Protein AF-A0A9D1SLN0-F1 (afdb_monomer_lite)

Organism: NCBI:txid2840787

Foldseek 3Di:
DAAPAHKDWDDDDPPDPPVPDGGEIEGAGDDDDDDRHHYPHPCVNVVVVVCVVVVDDDDDDDDD

Sequence (64 aa):
MTWWTSRVWLEPAKETNTYGRDNFSIHGGWAPGSAGCIDMTSNIKNFVALFEFVGKDLIVEVKY

Structure (mmCIF, N/CA/C/O backbone):
data_AF-A0A9D1SLN0-F1
#
_entry.id   AF-A0A9D1SLN0-F1
#
loop_
_atom_site.group_PDB
_atom_site.id
_atom_site.type_symbol
_atom_site.label_atom_id
_atom_site.label_alt_id
_atom_site.label_comp_id
_atom_site.label_asym_id
_atom_site.label_entity_id
_atom_site.label_seq_id
_atom_site.pdbx_PDB_ins_code
_atom_site.Cartn_x
_atom_site.Cartn_y
_atom_site.Cartn_z
_atom_site.occupancy
_atom_site.B_iso_or_equiv
_atom_site.auth_seq_id
_atom_site.auth_comp_id
_atom_site.auth_asym_id
_atom_site.auth_atom_id
_atom_site.pdbx_PDB_model_num
ATOM 1 N N . MET A 1 1 ? 3.375 -9.186 -16.783 1.00 49.03 1 MET A N 1
ATOM 2 C CA . MET A 1 1 ? 3.559 -9.608 -15.374 1.00 49.03 1 MET A CA 1
ATOM 3 C C . MET A 1 1 ? 3.192 -8.441 -14.470 1.00 49.03 1 MET A C 1
ATOM 5 O O . MET A 1 1 ? 3.625 -7.328 -14.735 1.00 49.03 1 MET A O 1
ATOM 9 N N . THR A 1 2 ? 2.353 -8.678 -13.467 1.00 55.09 2 THR A N 1
ATOM 10 C CA . THR A 1 2 ? 1.567 -7.664 -12.738 1.00 55.09 2 THR A CA 1
ATOM 11 C C . THR A 1 2 ? 2.255 -7.047 -11.519 1.00 55.09 2 THR A C 1
ATOM 13 O O . THR A 1 2 ? 1.720 -6.082 -11.009 1.00 55.09 2 THR A O 1
ATOM 16 N N . TRP A 1 3 ? 3.394 -7.571 -11.035 1.00 53.97 3 TRP A N 1
ATOM 17 C CA . TRP A 1 3 ? 3.944 -7.211 -9.705 1.00 53.97 3 TRP A CA 1
ATOM 18 C C . TRP A 1 3 ? 5.447 -6.850 -9.692 1.00 53.97 3 TRP A C 1
ATOM 20 O O . TRP A 1 3 ? 6.046 -6.752 -8.628 1.00 53.97 3 TRP A O 1
ATOM 30 N N . TRP A 1 4 ? 6.083 -6.709 -10.862 1.00 58.59 4 TRP A N 1
ATOM 31 C CA . TRP A 1 4 ? 7.541 -6.849 -11.082 1.00 58.59 4 TRP A CA 1
ATOM 32 C C . TRP A 1 4 ? 8.478 -5.817 -10.411 1.00 58.59 4 TRP A C 1
ATOM 34 O O . TRP A 1 4 ? 9.680 -5.864 -10.652 1.00 58.59 4 TRP A O 1
ATOM 44 N N . THR A 1 5 ? 7.987 -4.881 -9.599 1.00 67.69 5 THR A N 1
ATOM 45 C CA . THR A 1 5 ? 8.827 -3.814 -9.022 1.00 67.69 5 THR A CA 1
ATOM 46 C C . THR A 1 5 ? 8.800 -3.770 -7.507 1.00 67.69 5 THR A C 1
ATOM 48 O O . THR A 1 5 ? 9.864 -3.828 -6.897 1.00 67.69 5 THR A O 1
ATOM 51 N N . SER A 1 6 ? 7.626 -3.670 -6.887 1.00 80.81 6 SER A N 1
ATOM 52 C CA . SER A 1 6 ? 7.471 -3.722 -5.429 1.00 80.81 6 SER A CA 1
ATOM 53 C C . SER A 1 6 ? 5.999 -3.929 -5.061 1.00 80.81 6 SER A C 1
ATOM 55 O O . SER A 1 6 ? 5.111 -3.696 -5.889 1.00 80.81 6 SER A O 1
ATOM 57 N N . ARG A 1 7 ? 5.743 -4.351 -3.818 1.00 85.56 7 ARG A N 1
ATOM 58 C CA . ARG A 1 7 ? 4.397 -4.542 -3.269 1.00 85.56 7 ARG A CA 1
ATOM 59 C C . ARG A 1 7 ? 4.351 -4.113 -1.806 1.00 85.56 7 ARG A C 1
ATOM 61 O O . ARG A 1 7 ? 5.207 -4.530 -1.032 1.00 85.56 7 ARG A O 1
ATOM 68 N N . VAL A 1 8 ? 3.316 -3.362 -1.447 1.00 88.25 8 VAL A N 1
ATOM 69 C CA . VAL A 1 8 ? 2.981 -2.981 -0.069 1.00 88.25 8 VAL A CA 1
ATOM 70 C C . VAL A 1 8 ? 1.577 -3.487 0.234 1.00 88.25 8 VAL A C 1
ATOM 72 O O . VAL A 1 8 ? 0.648 -3.215 -0.524 1.00 88.25 8 VAL A O 1
ATOM 75 N N . TRP A 1 9 ? 1.418 -4.262 1.302 1.00 89.56 9 TRP A N 1
ATOM 76 C CA . TRP A 1 9 ? 0.111 -4.782 1.704 1.00 89.56 9 TRP A CA 1
ATOM 77 C C . TRP A 1 9 ? -0.718 -3.706 2.400 1.00 89.56 9 TRP A C 1
ATOM 79 O O . TRP A 1 9 ? -0.177 -2.866 3.113 1.00 89.56 9 TRP A O 1
ATOM 89 N N . LEU A 1 10 ? -2.028 -3.741 2.172 1.00 89.12 10 LEU A N 1
ATOM 90 C CA . LEU A 1 10 ? -2.987 -2.823 2.766 1.00 89.12 10 LEU A CA 1
ATOM 91 C C . LEU A 1 10 ? -3.856 -3.559 3.775 1.00 89.12 10 LEU A C 1
ATOM 93 O O . LEU A 1 10 ? -4.415 -4.616 3.478 1.00 89.12 10 LEU A O 1
ATOM 97 N N . GLU A 1 11 ? -4.031 -2.933 4.930 1.00 92.06 11 GLU A N 1
ATOM 98 C CA . GLU A 1 11 ? -5.100 -3.257 5.860 1.00 92.06 11 GLU A CA 1
ATOM 99 C C . GLU A 1 11 ? -6.273 -2.298 5.600 1.00 92.06 11 GLU A C 1
ATOM 101 O O . GLU A 1 11 ? -6.096 -1.078 5.684 1.00 92.06 11 GLU A O 1
ATOM 106 N N . PRO A 1 12 ? -7.468 -2.799 5.241 1.00 90.75 12 PRO A N 1
ATOM 107 C CA . PRO A 1 12 ? -8.648 -1.955 5.115 1.00 90.75 12 PRO A CA 1
ATOM 108 C C . PRO A 1 12 ? -8.975 -1.299 6.455 1.00 90.75 12 PRO A C 1
ATOM 110 O O . PRO A 1 12 ? -9.054 -1.977 7.479 1.00 90.75 12 PRO A O 1
ATOM 113 N N . ALA A 1 13 ? -9.245 0.008 6.451 1.00 91.12 13 ALA A N 1
ATOM 114 C CA . ALA A 1 13 ? -9.797 0.654 7.637 1.00 91.12 13 ALA A CA 1
ATOM 115 C C . ALA A 1 13 ? -11.132 -0.007 8.009 1.00 91.12 13 ALA A C 1
ATOM 117 O O . ALA A 1 13 ? -11.868 -0.438 7.121 1.00 91.12 13 ALA A O 1
ATOM 118 N N . LYS A 1 14 ? -11.479 -0.024 9.300 1.00 90.38 14 LYS A N 1
ATOM 119 C CA . LYS A 1 14 ? -12.696 -0.676 9.820 1.00 90.38 14 LYS A CA 1
ATOM 120 C C . LYS A 1 14 ? -13.984 -0.272 9.085 1.00 90.38 14 LYS A C 1
ATOM 122 O O . LYS A 1 14 ? -14.878 -1.093 8.921 1.00 90.38 14 LYS A O 1
ATOM 127 N N . GLU A 1 15 ? -14.052 0.976 8.632 1.00 90.12 15 GLU A N 1
ATOM 128 C CA . GLU A 1 15 ? -15.204 1.543 7.919 1.00 90.12 15 GLU A CA 1
ATOM 129 C C . GLU A 1 15 ? -15.194 1.249 6.404 1.00 90.12 15 GLU A C 1
ATOM 131 O O . GLU A 1 15 ? -16.130 1.593 5.683 1.00 90.12 15 GLU A O 1
ATOM 136 N N . THR A 1 16 ? -14.135 0.619 5.888 1.00 89.19 16 THR A N 1
ATOM 137 C CA . THR A 1 16 ? -14.011 0.273 4.469 1.00 89.19 16 THR A CA 1
ATOM 138 C C . THR A 1 16 ? -14.884 -0.936 4.170 1.00 89.19 16 THR A C 1
ATOM 140 O O . THR A 1 16 ? -14.596 -2.049 4.608 1.00 89.19 16 THR A O 1
ATOM 143 N N . ASN A 1 17 ? -15.930 -0.751 3.366 1.00 89.50 17 ASN A N 1
ATOM 144 C CA . ASN A 1 17 ? -16.705 -1.880 2.866 1.00 89.50 17 ASN A CA 1
ATOM 145 C C . ASN A 1 17 ? -15.899 -2.648 1.807 1.00 89.50 17 ASN A C 1
ATOM 147 O O . ASN A 1 17 ? -15.806 -2.234 0.652 1.00 89.50 17 ASN A O 1
ATOM 151 N N . THR A 1 18 ? -15.334 -3.787 2.199 1.00 90.38 18 THR A N 1
ATOM 152 C CA . THR A 1 18 ? -14.550 -4.642 1.300 1.00 90.38 18 THR A CA 1
ATOM 153 C C . THR A 1 18 ? -15.402 -5.621 0.491 1.00 90.38 18 THR A C 1
ATOM 155 O O . THR A 1 18 ? -14.857 -6.368 -0.322 1.00 90.38 18 THR A O 1
ATOM 158 N N . TYR A 1 19 ? -16.723 -5.662 0.717 1.00 91.25 19 TYR A N 1
ATOM 159 C CA . TYR A 1 19 ? -17.640 -6.658 0.148 1.00 91.25 19 TYR A CA 1
ATOM 160 C C . TYR A 1 19 ? -17.156 -8.108 0.347 1.00 91.25 19 TYR A C 1
ATOM 162 O O . TYR A 1 19 ? -17.312 -8.957 -0.528 1.00 91.25 19 TYR A O 1
ATOM 170 N N . GLY A 1 20 ? -16.536 -8.383 1.501 1.00 89.94 20 GLY A N 1
ATOM 171 C CA . GLY A 1 20 ? -16.036 -9.710 1.871 1.00 89.94 20 GLY A CA 1
ATOM 172 C C . GLY A 1 20 ? -14.675 -10.076 1.275 1.00 89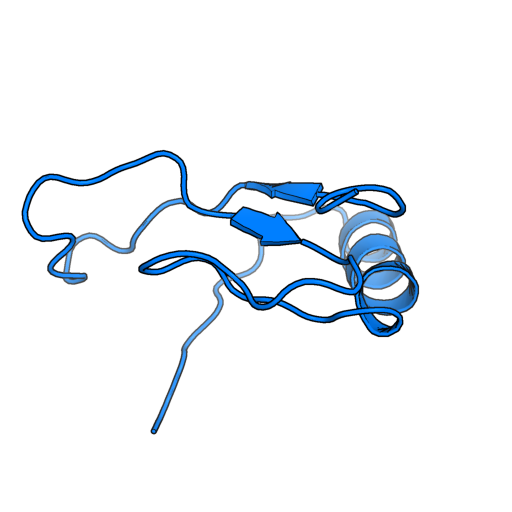.94 20 GLY A C 1
ATOM 173 O O . GLY A 1 20 ? -14.299 -11.244 1.311 1.00 89.94 20 GLY A O 1
ATOM 174 N N . ARG A 1 21 ? -13.940 -9.110 0.713 1.00 89.31 21 ARG A N 1
ATOM 175 C CA . ARG A 1 21 ? -12.616 -9.336 0.118 1.00 89.31 21 ARG A CA 1
ATOM 176 C C . ARG A 1 21 ? -11.474 -8.870 1.015 1.00 89.31 21 ARG A C 1
ATOM 178 O O . ARG A 1 21 ? -11.652 -8.012 1.877 1.00 89.31 21 ARG A O 1
ATOM 185 N N . ASP A 1 22 ? -10.305 -9.448 0.770 1.00 89.56 22 ASP A N 1
ATOM 186 C CA . ASP A 1 22 ? -9.054 -9.223 1.488 1.00 89.56 22 ASP A CA 1
ATOM 187 C C . ASP A 1 22 ? -7.854 -9.166 0.515 1.00 89.56 22 ASP A C 1
ATOM 189 O O . ASP A 1 22 ? -8.028 -9.085 -0.705 1.00 89.56 22 ASP A O 1
ATOM 193 N N . ASN A 1 23 ? -6.630 -9.194 1.060 1.00 88.94 23 ASN A N 1
ATOM 194 C CA . ASN A 1 23 ? -5.375 -9.235 0.299 1.00 88.94 23 ASN A CA 1
ATOM 195 C C . ASN A 1 23 ? -5.183 -8.049 -0.664 1.00 88.94 23 ASN A C 1
ATOM 197 O O . ASN A 1 23 ? -4.674 -8.194 -1.780 1.00 88.94 23 ASN A O 1
ATOM 201 N N . PHE A 1 24 ? -5.565 -6.853 -0.219 1.00 90.06 24 PHE A N 1
ATOM 202 C CA . PHE A 1 24 ? -5.335 -5.624 -0.967 1.00 90.06 24 PHE A CA 1
ATOM 203 C C . PHE A 1 24 ? -3.870 -5.208 -0.888 1.00 90.06 24 PHE A C 1
ATOM 205 O O . PHE A 1 24 ? -3.208 -5.361 0.138 1.00 90.06 24 PHE A O 1
ATOM 212 N N . SER A 1 25 ? -3.352 -4.655 -1.979 1.00 89.19 25 SER A N 1
ATOM 213 C CA . SER A 1 25 ? -1.998 -4.113 -1.998 1.00 89.19 25 SER A CA 1
ATOM 214 C C . SER A 1 25 ? -1.903 -2.876 -2.874 1.00 89.19 25 SER A C 1
ATOM 216 O O . SER A 1 25 ? -2.676 -2.698 -3.819 1.00 89.19 25 SER A O 1
ATOM 218 N N . ILE A 1 26 ? -0.917 -2.045 -2.555 1.00 88.81 26 ILE A N 1
ATOM 219 C CA . ILE A 1 26 ? -0.357 -1.071 -3.479 1.00 88.81 26 ILE A CA 1
ATOM 220 C C . ILE A 1 26 ? 0.770 -1.780 -4.221 1.00 88.81 26 ILE A C 1
ATOM 222 O O . ILE A 1 26 ? 1.703 -2.306 -3.602 1.00 88.81 26 ILE A O 1
ATOM 226 N N . HIS A 1 27 ? 0.679 -1.838 -5.542 1.00 87.00 27 HIS A N 1
ATOM 227 C CA . HIS A 1 27 ? 1.678 -2.513 -6.359 1.00 87.00 27 HIS A CA 1
ATOM 228 C C . HIS A 1 27 ? 2.040 -1.687 -7.589 1.00 87.00 27 HIS A C 1
ATOM 230 O O . HIS A 1 27 ? 1.306 -0.798 -8.015 1.00 87.00 27 HIS A O 1
ATOM 236 N N . GLY A 1 28 ? 3.217 -1.968 -8.145 1.00 84.19 28 GLY A N 1
ATOM 237 C CA . GLY A 1 28 ? 3.550 -1.537 -9.499 1.00 84.19 28 GLY A CA 1
ATOM 238 C C . GLY A 1 28 ? 3.172 -2.593 -10.522 1.00 84.19 28 GLY A C 1
ATOM 239 O O . GLY A 1 28 ? 2.594 -3.619 -10.180 1.00 84.19 28 GLY A O 1
ATOM 240 N N . GLY A 1 29 ? 3.573 -2.379 -11.768 1.00 76.12 29 GLY A N 1
ATOM 241 C CA . GLY A 1 29 ? 3.256 -3.271 -12.880 1.00 76.12 29 GLY A CA 1
ATOM 242 C C . GLY A 1 29 ? 2.783 -2.493 -14.101 1.00 76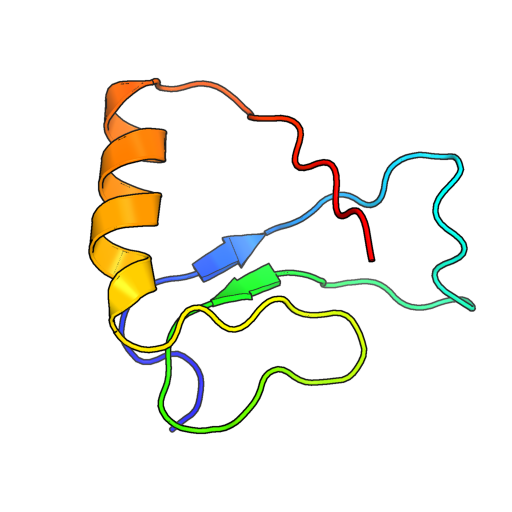.12 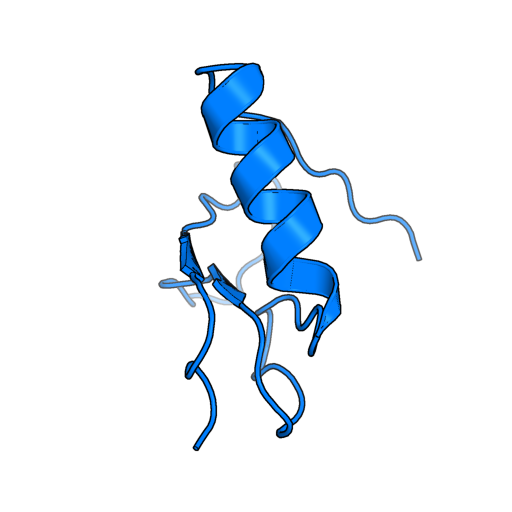29 GLY A C 1
ATOM 243 O O . GLY A 1 29 ? 2.684 -1.275 -14.078 1.00 76.12 29 GLY A O 1
ATOM 244 N N . TRP A 1 30 ? 2.550 -3.197 -15.205 1.00 67.06 30 TRP A N 1
ATOM 245 C CA . TRP A 1 30 ? 1.997 -2.596 -16.430 1.00 67.06 30 TRP A CA 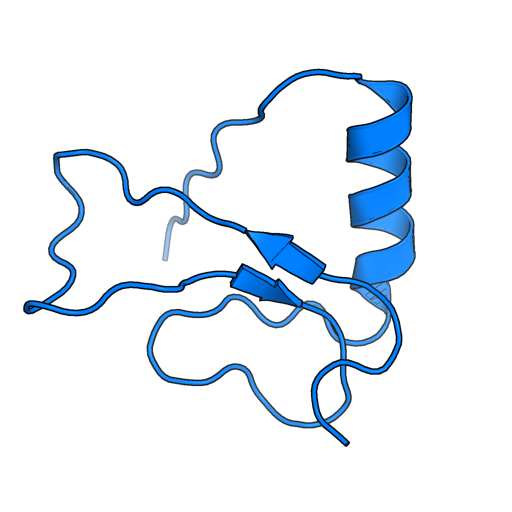1
ATOM 246 C C . TRP A 1 30 ? 0.504 -2.898 -16.614 1.00 67.06 30 TRP A C 1
ATOM 248 O O . TRP A 1 30 ? -0.155 -2.357 -17.495 1.00 67.06 30 TRP A O 1
ATOM 258 N N . ALA A 1 31 ? -0.020 -3.823 -15.818 1.00 65.69 31 ALA A N 1
ATOM 259 C CA . ALA A 1 31 ? -1.394 -4.270 -15.916 1.00 65.69 31 ALA A CA 1
ATOM 260 C C . ALA A 1 31 ? -2.202 -3.614 -14.786 1.00 65.69 31 ALA A C 1
ATOM 262 O O . ALA A 1 31 ? -1.750 -3.725 -13.643 1.00 65.69 31 ALA A O 1
ATOM 263 N N . PRO A 1 32 ? -3.363 -3.002 -15.106 1.00 64.56 32 PRO A N 1
ATOM 264 C CA . PRO A 1 32 ? -4.195 -2.293 -14.144 1.00 64.56 32 PRO A CA 1
ATOM 265 C C . PRO A 1 32 ? -4.453 -3.107 -12.878 1.00 64.56 32 PRO A C 1
ATOM 267 O O . PRO A 1 32 ? -4.683 -4.320 -12.941 1.00 64.56 32 PRO A O 1
ATOM 270 N N . GLY A 1 33 ? -4.466 -2.415 -11.741 1.00 62.25 33 GLY A N 1
ATOM 271 C CA . GLY A 1 33 ? -4.815 -2.986 -10.444 1.00 62.25 33 GLY A CA 1
ATOM 272 C C . GLY A 1 33 ? -6.161 -3.707 -10.474 1.00 62.25 33 GLY A C 1
ATOM 273 O O . GLY A 1 33 ? -7.146 -3.226 -11.036 1.00 62.25 33 GLY A O 1
ATOM 274 N N . SER A 1 34 ? -6.198 -4.896 -9.871 1.00 66.44 34 SER A N 1
ATOM 275 C CA . SER A 1 34 ? -7.426 -5.680 -9.717 1.00 66.44 34 SER A CA 1
ATOM 276 C C . SER A 1 34 ? -8.407 -5.005 -8.756 1.00 66.44 34 SER A C 1
ATOM 278 O O . SER A 1 34 ? -8.019 -4.115 -8.009 1.00 66.44 34 SER A O 1
ATOM 280 N N . ALA A 1 35 ? -9.648 -5.497 -8.701 1.00 74.69 35 ALA A N 1
ATOM 281 C CA . ALA A 1 35 ? -10.721 -5.034 -7.821 1.00 74.69 35 ALA A CA 1
ATOM 282 C C . ALA A 1 35 ? -10.225 -4.626 -6.407 1.00 74.69 35 ALA A C 1
ATOM 284 O O . ALA A 1 35 ? -10.003 -5.478 -5.552 1.00 74.69 35 ALA A O 1
ATOM 285 N N . GLY A 1 36 ? -10.024 -3.332 -6.155 1.00 74.25 36 GLY A N 1
ATOM 286 C CA . GLY A 1 36 ? -9.627 -2.782 -4.849 1.00 74.25 36 GLY A CA 1
ATOM 287 C C . GLY A 1 36 ? -8.122 -2.678 -4.542 1.00 74.25 36 GLY A C 1
ATOM 288 O O . GLY A 1 36 ? -7.778 -2.110 -3.512 1.00 74.25 36 GLY A O 1
ATOM 289 N N . CYS A 1 37 ? -7.218 -3.173 -5.395 1.00 85.31 37 CYS A N 1
ATOM 290 C CA . CYS A 1 37 ? -5.786 -2.860 -5.280 1.00 85.31 37 CYS A CA 1
ATOM 291 C C . CYS A 1 37 ? -5.485 -1.486 -5.895 1.00 85.31 37 CYS A C 1
ATOM 293 O O . CYS A 1 37 ? -6.180 -1.048 -6.813 1.00 85.31 37 CYS A O 1
ATOM 295 N N . ILE A 1 38 ? -4.423 -0.832 -5.425 1.00 85.56 38 ILE A N 1
ATOM 296 C CA . ILE A 1 38 ? -3.971 0.459 -5.956 1.00 85.56 38 ILE A CA 1
ATOM 297 C C . ILE A 1 38 ? -2.759 0.208 -6.858 1.00 85.56 38 ILE A C 1
ATOM 299 O O . ILE A 1 38 ? -1.721 -0.265 -6.394 1.00 85.56 38 ILE A O 1
ATOM 303 N N . ASP A 1 39 ? -2.884 0.529 -8.145 1.00 85.94 39 ASP A N 1
ATOM 304 C CA . ASP A 1 39 ? -1.793 0.398 -9.113 1.00 85.94 39 ASP A CA 1
ATOM 305 C C . ASP A 1 39 ? -1.066 1.731 -9.293 1.00 85.94 39 ASP A C 1
ATOM 307 O O . ASP A 1 39 ? -1.646 2.734 -9.710 1.00 85.94 39 ASP A O 1
ATOM 311 N N . MET A 1 40 ? 0.226 1.734 -8.970 1.00 84.94 40 MET A N 1
ATOM 312 C CA . MET A 1 40 ? 1.113 2.887 -9.127 1.00 84.94 40 MET A CA 1
ATOM 313 C C . MET A 1 40 ? 2.050 2.757 -10.330 1.00 84.94 40 MET A C 1
ATOM 315 O O . MET A 1 40 ? 2.882 3.635 -10.558 1.00 84.94 40 MET A O 1
ATOM 319 N N . THR A 1 41 ? 1.944 1.684 -11.108 1.00 84.50 41 THR A N 1
ATOM 320 C CA . THR A 1 41 ? 2.793 1.371 -12.258 1.00 84.50 41 THR A CA 1
ATOM 321 C C . THR A 1 41 ? 4.296 1.500 -11.953 1.00 84.50 41 THR A C 1
ATOM 323 O O . THR A 1 41 ? 4.831 0.775 -11.110 1.00 84.50 41 THR A O 1
ATOM 326 N N . SER A 1 42 ? 5.008 2.415 -12.612 1.00 83.31 42 SER A N 1
ATOM 327 C CA . SER A 1 42 ? 6.427 2.699 -12.378 1.00 83.31 42 SER A CA 1
ATOM 328 C C . SER A 1 42 ? 6.683 3.544 -11.122 1.00 83.31 42 SER A C 1
ATOM 330 O O . SER A 1 42 ? 7.790 3.490 -10.582 1.00 83.31 42 SER A O 1
ATOM 332 N N . ASN A 1 43 ? 5.675 4.257 -10.605 1.00 85.69 43 ASN A N 1
ATOM 333 C CA . ASN A 1 43 ? 5.804 5.120 -9.424 1.00 85.69 43 ASN A CA 1
ATOM 334 C C . ASN A 1 43 ? 5.924 4.343 -8.107 1.00 85.69 43 ASN A C 1
ATOM 336 O O . ASN A 1 43 ? 6.305 4.929 -7.093 1.00 85.69 43 ASN A O 1
ATOM 340 N N . ILE A 1 44 ? 5.667 3.028 -8.111 1.00 88.62 44 ILE A N 1
ATOM 341 C CA . ILE A 1 44 ? 5.754 2.207 -6.897 1.00 88.62 44 ILE A CA 1
ATOM 342 C C . ILE A 1 44 ? 7.142 2.269 -6.243 1.00 88.62 44 ILE A C 1
ATOM 344 O O . ILE A 1 44 ? 7.247 2.208 -5.025 1.00 88.62 44 ILE A O 1
ATOM 348 N N . LYS A 1 45 ? 8.213 2.440 -7.031 1.00 86.88 45 LYS A N 1
ATOM 349 C CA . LYS A 1 45 ? 9.586 2.471 -6.507 1.00 86.88 45 LYS A CA 1
ATOM 350 C C . LYS A 1 45 ? 9.805 3.644 -5.555 1.00 86.88 45 LYS A C 1
ATOM 352 O O . LYS A 1 45 ? 10.336 3.464 -4.466 1.00 86.88 45 LYS A O 1
ATOM 357 N N . ASN A 1 46 ? 9.359 4.833 -5.958 1.00 87.94 46 ASN A N 1
ATOM 358 C CA . ASN A 1 46 ? 9.482 6.039 -5.140 1.00 87.94 46 ASN A CA 1
ATOM 359 C C . ASN A 1 46 ? 8.601 5.943 -3.891 1.00 87.94 46 ASN A C 1
ATOM 361 O O . ASN A 1 46 ? 8.989 6.401 -2.820 1.00 87.94 46 ASN A O 1
ATOM 365 N N . PHE A 1 47 ? 7.431 5.317 -4.025 1.00 86.81 47 PHE A N 1
ATOM 366 C CA . PHE A 1 47 ? 6.528 5.092 -2.908 1.00 86.81 47 PHE A CA 1
ATOM 367 C C . PHE A 1 47 ? 7.129 4.139 -1.869 1.00 86.81 47 PHE A C 1
ATOM 369 O O . P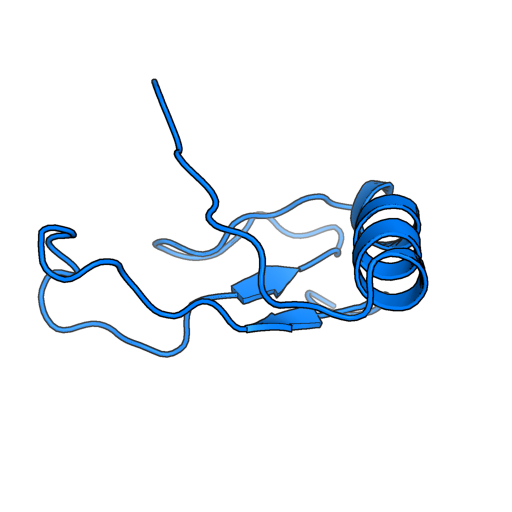HE A 1 47 ? 7.143 4.465 -0.690 1.00 86.81 47 PHE A O 1
ATOM 376 N N . VAL A 1 48 ? 7.705 3.007 -2.283 1.00 87.75 48 VAL A N 1
ATOM 377 C CA . VAL A 1 48 ? 8.365 2.084 -1.344 1.00 87.75 48 VAL A CA 1
ATOM 378 C C . VAL A 1 48 ? 9.582 2.723 -0.679 1.00 87.75 48 VAL A C 1
ATOM 380 O O . VAL A 1 48 ? 9.734 2.589 0.531 1.00 87.75 48 VAL A O 1
ATOM 383 N N . ALA A 1 49 ? 10.378 3.504 -1.414 1.00 88.31 49 ALA A N 1
ATOM 384 C CA . ALA A 1 49 ? 11.493 4.247 -0.826 1.00 88.31 49 ALA A CA 1
ATOM 385 C C . ALA A 1 49 ? 11.036 5.228 0.274 1.00 88.31 49 ALA A C 1
ATOM 387 O O . ALA A 1 49 ? 11.725 5.394 1.279 1.00 88.31 49 ALA A O 1
ATOM 388 N N . LEU A 1 50 ? 9.857 5.847 0.126 1.00 85.56 50 LEU A N 1
ATOM 389 C CA . LEU A 1 50 ? 9.262 6.673 1.180 1.00 85.56 50 LEU A CA 1
ATOM 390 C C . LEU A 1 50 ? 8.901 5.839 2.419 1.00 85.56 50 LEU A C 1
ATOM 392 O O . LEU A 1 50 ? 9.183 6.271 3.532 1.00 85.56 50 LEU A O 1
ATOM 396 N N . PHE A 1 51 ? 8.309 4.655 2.247 1.00 84.50 51 PHE A N 1
ATOM 397 C CA . PHE A 1 51 ? 7.978 3.765 3.370 1.00 84.50 51 PHE A CA 1
ATOM 398 C C . PHE A 1 51 ? 9.228 3.307 4.120 1.00 84.50 51 PHE A C 1
ATOM 400 O O . PHE A 1 51 ? 9.259 3.366 5.348 1.00 84.50 51 PHE A O 1
ATOM 407 N N . GLU A 1 52 ? 10.267 2.903 3.390 1.00 87.06 52 GLU A N 1
ATOM 408 C CA . GLU A 1 52 ? 11.553 2.505 3.969 1.00 87.06 52 GLU A CA 1
ATOM 409 C C . GLU A 1 52 ? 12.212 3.661 4.730 1.00 87.06 52 GLU A C 1
ATOM 411 O O . GLU A 1 52 ? 12.740 3.459 5.821 1.00 87.06 52 GLU A O 1
ATOM 416 N N . PHE A 1 53 ? 12.137 4.883 4.194 1.00 89.06 53 PHE A N 1
ATOM 417 C CA . PHE A 1 53 ? 12.667 6.077 4.849 1.00 89.06 53 PHE A CA 1
ATOM 418 C C . PHE A 1 53 ? 11.892 6.454 6.120 1.00 89.06 53 PHE A C 1
ATOM 420 O O . PHE A 1 53 ? 12.495 6.825 7.126 1.00 89.06 53 PHE A O 1
ATOM 427 N N . VAL A 1 54 ? 10.559 6.374 6.087 1.00 88.38 54 VAL A N 1
ATOM 428 C CA . VAL A 1 54 ? 9.705 6.720 7.234 1.00 88.38 54 VAL A CA 1
ATOM 429 C C . VAL A 1 54 ? 9.776 5.648 8.328 1.00 88.38 54 VAL A C 1
ATOM 431 O O . VAL A 1 54 ? 9.712 5.982 9.513 1.00 88.38 54 VAL A O 1
ATOM 434 N N . GLY A 1 55 ? 9.903 4.373 7.947 1.00 87.19 55 GLY A N 1
ATOM 435 C CA . GLY A 1 55 ? 10.037 3.244 8.870 1.00 87.19 55 GLY A CA 1
ATOM 436 C C . GLY A 1 55 ? 8.808 3.003 9.755 1.00 87.19 55 GLY A C 1
ATOM 437 O O . GLY A 1 55 ? 8.946 2.481 10.861 1.00 87.19 55 GLY A O 1
ATOM 438 N N . LYS A 1 56 ? 7.619 3.435 9.315 1.00 84.56 56 LYS A N 1
ATOM 439 C CA . LYS A 1 56 ? 6.344 3.298 10.036 1.00 84.56 56 LYS A CA 1
ATOM 440 C C . LYS A 1 56 ? 5.201 3.040 9.064 1.00 84.56 56 LYS A C 1
ATOM 442 O O . LYS A 1 56 ? 5.284 3.420 7.896 1.00 84.56 56 LYS A O 1
ATOM 447 N N . ASP A 1 57 ? 4.118 2.480 9.586 1.00 84.69 57 ASP A N 1
ATOM 448 C CA . ASP A 1 57 ? 2.869 2.339 8.846 1.00 84.69 57 ASP A CA 1
ATOM 449 C C . ASP A 1 57 ? 2.274 3.716 8.523 1.00 84.69 57 ASP A C 1
ATOM 451 O O . ASP A 1 57 ? 2.310 4.646 9.336 1.00 84.69 57 ASP A O 1
ATOM 455 N N . LEU A 1 58 ? 1.723 3.844 7.316 1.00 85.31 58 LEU A N 1
ATOM 456 C CA . LEU A 1 58 ? 1.108 5.068 6.816 1.00 85.31 58 LEU A CA 1
ATOM 457 C C . LEU A 1 58 ? -0.369 4.823 6.522 1.00 85.31 58 LEU A C 1
ATOM 459 O O . LEU A 1 58 ? -0.729 3.857 5.851 1.00 85.31 58 LEU A O 1
ATOM 463 N N . ILE A 1 59 ? -1.222 5.737 6.985 1.00 87.12 59 ILE A N 1
ATOM 464 C CA . ILE A 1 59 ? -2.643 5.737 6.634 1.00 87.12 59 ILE A CA 1
ATOM 465 C C . ILE A 1 59 ? -2.787 6.308 5.225 1.00 87.12 59 ILE A C 1
ATOM 467 O O . ILE A 1 59 ? -2.332 7.419 4.947 1.00 87.12 59 ILE A O 1
ATOM 471 N N . VAL A 1 60 ? -3.450 5.559 4.347 1.00 84.88 60 VAL A N 1
ATOM 472 C CA . VAL A 1 60 ? -3.792 6.001 2.993 1.00 84.88 60 VAL A CA 1
ATOM 473 C C . VAL A 1 60 ? -5.284 6.309 2.946 1.00 84.88 60 VAL A C 1
ATOM 475 O O . VAL A 1 60 ? -6.114 5.409 3.044 1.00 84.88 60 VAL A O 1
ATOM 478 N N . GLU A 1 61 ? -5.627 7.585 2.788 1.00 86.56 61 GLU A N 1
ATOM 479 C CA . GLU A 1 61 ? -7.004 8.033 2.578 1.00 86.56 61 GLU A CA 1
ATOM 480 C C . GLU A 1 61 ? -7.231 8.278 1.080 1.00 86.56 61 GLU A C 1
ATOM 482 O O . GLU A 1 61 ? -6.605 9.156 0.484 1.00 86.56 61 GLU A O 1
ATOM 487 N N . VAL A 1 62 ? -8.119 7.498 0.459 1.00 77.75 62 VAL A N 1
ATOM 488 C CA . VAL A 1 62 ? -8.467 7.648 -0.961 1.00 77.75 62 VAL A CA 1
ATOM 489 C C . VAL A 1 62 ? -9.748 8.469 -1.073 1.00 77.75 62 VAL A C 1
ATOM 491 O O . VAL A 1 62 ? -10.804 8.040 -0.613 1.0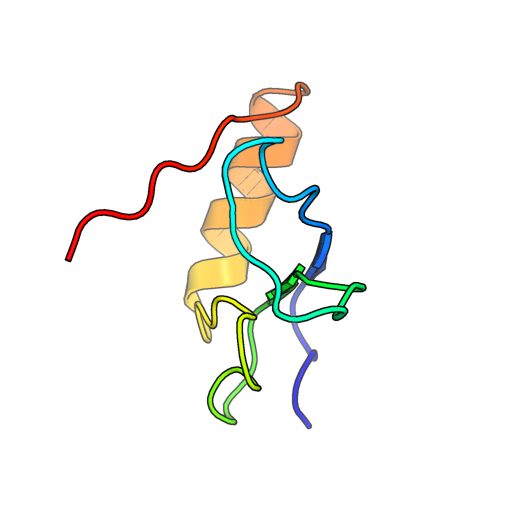0 77.75 62 VAL A O 1
ATOM 494 N N . LYS A 1 63 ? -9.654 9.645 -1.697 1.00 79.62 63 LYS A N 1
ATOM 495 C CA . LYS A 1 63 ? -10.795 10.518 -2.017 1.00 79.62 63 LYS A CA 1
ATOM 496 C C . LYS A 1 63 ? -11.005 10.512 -3.526 1.00 79.62 63 LYS A C 1
ATOM 498 O O . LYS A 1 63 ? -10.025 10.619 -4.262 1.00 79.62 63 LYS A O 1
ATOM 503 N N . TYR A 1 64 ? -12.255 10.368 -3.957 1.00 63.12 64 TYR A N 1
ATOM 504 C CA . TYR A 1 64 ? -12.669 10.401 -5.361 1.00 63.12 64 TYR A CA 1
ATOM 505 C C . TYR A 1 64 ? -13.548 11.623 -5.615 1.00 63.12 64 TYR A C 1
ATOM 507 O O . TYR A 1 64 ? -14.350 11.946 -4.708 1.00 63.12 64 TYR A O 1
#

Radius of gyration: 12.06 Å; chains: 1; bounding box: 30×20×26 Å

Secondary structure (DSSP, 8-state):
---SS-EEE-PPPTT---TT----EEEE-SSPPPTTPEEEETTHHHHHHHHHHH-S--------

pLDDT: mean 82.15, std 10.49, range [49.03, 92.06]